Protein AF-A0A9E3YE04-F1 (afdb_monomer_lite)

Sequence (148 aa):
FSVALPDLFGEAGREPSGGYIAGSVIKGCVSKEFVAFATQKTSPVVRWVRQLAVEAHRRCGGTGVGVVGMCFTGGFALAVAVEPIVDVAVLSQPSLPLPLGAKRRADLGLNTADRQAVAARADAGQLCAIGLRFTQDPMVRPERFEAL

Structure (mmCIF, N/CA/C/O backbone):
data_AF-A0A9E3YE04-F1
#
_entry.id   AF-A0A9E3YE04-F1
#
loop_
_atom_site.group_PDB
_atom_site.id
_atom_site.type_symbol
_atom_site.label_atom_id
_atom_site.label_alt_id
_atom_site.label_comp_id
_atom_site.label_asym_id
_atom_site.label_entity_id
_atom_site.label_seq_id
_atom_site.pdbx_PDB_ins_code
_atom_site.Cartn_x
_atom_site.Cartn_y
_atom_site.Cartn_z
_atom_site.occupancy
_atom_site.B_iso_or_equiv
_atom_site.auth_seq_id
_atom_site.auth_comp_id
_atom_site.auth_asym_id
_atom_site.auth_atom_id
_atom_site.pdbx_PDB_model_num
ATOM 1 N N . PHE A 1 1 ? -5.179 -17.445 12.555 1.00 82.81 1 PHE A N 1
ATOM 2 C CA . PHE A 1 1 ? -5.224 -16.227 11.722 1.00 82.81 1 PHE A CA 1
ATOM 3 C C . PHE A 1 1 ? -5.614 -16.633 10.305 1.00 82.81 1 PHE A C 1
ATOM 5 O O . PHE A 1 1 ? -5.335 -17.769 9.936 1.00 82.81 1 PHE A O 1
ATOM 12 N N . SER A 1 2 ? -6.272 -15.753 9.549 1.00 92.44 2 SER A N 1
ATOM 13 C CA . SER A 1 2 ? -6.736 -16.018 8.177 1.00 92.44 2 SER A CA 1
ATOM 14 C C . SER A 1 2 ? -6.079 -15.038 7.212 1.00 92.44 2 SER A C 1
ATOM 16 O O . SER A 1 2 ? -5.848 -13.888 7.579 1.00 92.44 2 SER A O 1
ATOM 18 N N . VAL A 1 3 ? -5.786 -15.483 5.991 1.00 94.38 3 VAL A N 1
ATOM 19 C CA . VAL A 1 3 ? -5.169 -14.648 4.954 1.00 94.38 3 VAL A CA 1
ATOM 20 C C . VAL A 1 3 ? -6.051 -14.673 3.716 1.00 94.38 3 VAL A C 1
ATOM 22 O O . VAL A 1 3 ? -6.397 -15.742 3.219 1.00 94.38 3 VAL A O 1
ATOM 25 N N . ALA A 1 4 ? -6.402 -13.490 3.222 1.00 94.00 4 ALA A N 1
ATOM 26 C CA . ALA A 1 4 ? -7.016 -13.312 1.918 1.00 94.00 4 ALA A CA 1
ATOM 27 C C . ALA A 1 4 ? -5.975 -12.709 0.972 1.00 94.00 4 ALA A C 1
ATOM 29 O O . ALA A 1 4 ? -5.360 -11.694 1.296 1.00 94.00 4 ALA A O 1
ATOM 30 N N . LEU A 1 5 ? -5.783 -13.333 -0.189 1.00 92.50 5 LEU A N 1
ATOM 31 C CA . LEU A 1 5 ? -4.868 -12.858 -1.222 1.00 92.50 5 LEU A CA 1
ATOM 32 C C . LEU A 1 5 ? -5.676 -12.589 -2.498 1.00 92.50 5 LEU A C 1
ATOM 34 O O . LEU A 1 5 ? -6.219 -13.538 -3.063 1.00 92.50 5 LEU A O 1
ATOM 38 N N . PRO A 1 6 ? -5.805 -11.328 -2.945 1.00 89.94 6 PRO A N 1
ATOM 39 C CA . PRO A 1 6 ? -6.453 -11.045 -4.216 1.00 89.94 6 PRO A CA 1
ATOM 40 C C . PRO A 1 6 ? -5.572 -11.529 -5.373 1.00 89.94 6 PRO A C 1
ATOM 42 O O . PRO A 1 6 ? -4.379 -11.223 -5.417 1.00 89.94 6 PRO A O 1
ATOM 45 N N . ASP A 1 7 ? -6.167 -12.236 -6.331 1.00 87.81 7 ASP A N 1
ATOM 46 C CA . ASP A 1 7 ? -5.507 -12.546 -7.599 1.00 87.81 7 ASP A CA 1
ATOM 47 C C . ASP A 1 7 ? -5.562 -11.309 -8.509 1.00 87.81 7 ASP A C 1
ATOM 49 O O . ASP A 1 7 ? -6.595 -10.981 -9.094 1.00 87.81 7 ASP A O 1
ATOM 53 N N . LEU A 1 8 ? -4.463 -10.550 -8.529 1.00 83.38 8 LEU A N 1
ATOM 54 C CA . LEU A 1 8 ? -4.342 -9.293 -9.276 1.00 83.38 8 LEU A CA 1
ATOM 55 C C . LEU A 1 8 ? -3.480 -9.424 -10.536 1.00 83.38 8 LEU A C 1
ATOM 57 O O . LEU A 1 8 ? -3.525 -8.543 -11.397 1.00 83.38 8 LEU A O 1
ATOM 61 N N . PHE A 1 9 ? -2.664 -10.477 -10.634 1.00 82.19 9 PHE A N 1
ATOM 62 C CA . PHE A 1 9 ? -1.648 -10.612 -11.674 1.00 82.19 9 PHE A CA 1
ATOM 63 C C . PHE A 1 9 ? -1.581 -12.036 -12.199 1.00 82.19 9 PHE A C 1
ATOM 65 O O . PHE A 1 9 ? -1.334 -12.976 -11.452 1.00 82.19 9 PHE A O 1
ATOM 72 N N . GLY A 1 10 ? -1.639 -12.156 -13.523 1.00 83.31 10 GLY A N 1
ATOM 73 C CA . GLY A 1 10 ? -1.463 -13.441 -14.180 1.00 83.31 10 GLY A CA 1
ATOM 74 C C . GLY A 1 10 ? -2.628 -14.389 -13.903 1.00 83.31 10 GLY A C 1
ATOM 75 O O . GLY A 1 10 ? -3.785 -13.990 -13.961 1.00 83.31 10 GLY A O 1
ATOM 76 N N . GLU A 1 11 ? -2.285 -15.650 -13.700 1.00 84.38 11 GLU A N 1
ATOM 77 C CA . GLU A 1 11 ? -3.165 -16.799 -13.546 1.00 84.38 11 GLU A CA 1
ATOM 78 C C . GLU A 1 11 ? -2.622 -17.655 -12.399 1.00 84.38 11 GLU A C 1
ATOM 80 O O . GLU A 1 11 ? -1.455 -18.078 -12.427 1.00 84.38 11 GLU A O 1
ATOM 85 N N . ALA A 1 12 ? -3.454 -17.877 -11.380 1.00 83.94 12 ALA A N 1
ATOM 86 C CA . ALA A 1 12 ? -3.095 -18.657 -10.206 1.00 83.94 12 ALA A CA 1
ATOM 87 C C . ALA A 1 12 ? -2.663 -20.090 -10.569 1.00 83.94 12 ALA A C 1
ATOM 89 O O . ALA A 1 12 ? -3.312 -20.783 -11.347 1.00 83.94 12 ALA A O 1
ATOM 90 N N . GLY A 1 13 ? -1.559 -20.548 -9.971 1.00 85.44 13 GLY A N 1
ATOM 91 C CA . GLY A 1 13 ? -1.030 -21.905 -10.158 1.00 85.44 13 GLY A CA 1
ATOM 92 C C . GLY A 1 13 ? -0.155 -22.104 -11.400 1.00 85.44 13 GLY A C 1
ATOM 93 O O . GLY A 1 13 ? 0.456 -23.160 -11.539 1.00 85.44 13 GLY A O 1
ATOM 94 N N . ARG A 1 14 ? -0.032 -21.103 -12.281 1.00 86.62 14 ARG A N 1
ATOM 95 C CA . ARG A 1 14 ? 0.864 -21.176 -13.441 1.00 86.62 14 ARG A CA 1
ATOM 96 C C . ARG A 1 14 ? 2.330 -21.031 -13.029 1.00 86.62 14 ARG A C 1
ATOM 98 O O . ARG A 1 14 ? 2.688 -20.089 -12.323 1.00 86.62 14 ARG A O 1
ATOM 105 N N . GLU A 1 15 ? 3.186 -21.921 -13.529 1.00 87.62 15 GLU A N 1
ATOM 106 C CA . GLU A 1 15 ? 4.621 -21.873 -13.239 1.00 87.62 15 GLU A CA 1
ATOM 107 C C . GLU A 1 15 ? 5.275 -20.562 -13.720 1.00 87.62 15 GLU A C 1
ATOM 109 O O . GLU A 1 15 ? 4.996 -20.081 -14.830 1.00 87.62 15 GLU A O 1
ATOM 114 N N . PRO A 1 16 ? 6.165 -19.969 -12.904 1.00 85.00 16 PRO A N 1
ATOM 115 C CA . PRO A 1 16 ? 6.847 -18.740 -13.262 1.00 85.00 16 PRO A CA 1
ATOM 116 C C . PRO A 1 16 ? 7.867 -18.979 -14.382 1.00 85.00 16 PRO A C 1
ATOM 118 O O . PRO A 1 16 ? 8.731 -19.846 -14.294 1.00 85.00 16 PRO A O 1
ATOM 121 N N . SER A 1 17 ? 7.829 -18.135 -15.412 1.00 89.25 17 SER A N 1
ATOM 122 C CA . SER A 1 17 ? 8.899 -18.018 -16.407 1.00 89.25 17 SER A CA 1
ATOM 123 C C . SER A 1 17 ? 9.253 -16.550 -16.618 1.00 89.25 17 SER A C 1
ATOM 125 O O . SER A 1 17 ? 8.405 -15.674 -16.435 1.00 89.25 17 SER A O 1
ATOM 127 N N . GLY A 1 18 ? 10.495 -16.255 -17.014 1.00 85.19 18 GLY A N 1
ATOM 128 C CA . GLY A 1 18 ? 10.955 -14.870 -17.183 1.00 85.19 18 GLY A CA 1
ATOM 129 C C . GLY A 1 18 ? 10.056 -14.052 -18.120 1.00 85.19 18 GLY A C 1
ATOM 130 O O . GLY A 1 18 ? 9.657 -12.939 -17.781 1.00 85.19 18 GLY A O 1
ATOM 131 N N . GLY A 1 19 ? 9.650 -14.638 -19.253 1.00 83.38 19 GLY A N 1
ATOM 132 C CA . GLY A 1 19 ? 8.729 -13.996 -20.197 1.00 83.38 19 GLY A CA 1
ATOM 133 C C . GLY A 1 19 ? 7.318 -13.794 -19.634 1.00 83.38 19 GLY A C 1
ATOM 134 O O . GLY A 1 19 ? 6.693 -12.764 -19.883 1.00 83.38 19 GLY A O 1
ATOM 135 N N . TYR A 1 20 ? 6.822 -14.736 -18.829 1.00 84.25 20 TYR A N 1
ATOM 136 C CA . TYR A 1 20 ? 5.500 -14.641 -18.210 1.00 84.25 20 TYR A CA 1
ATOM 137 C C . TYR A 1 20 ? 5.446 -13.596 -17.086 1.00 84.25 20 TYR A C 1
ATOM 139 O O . TYR A 1 20 ? 4.505 -12.798 -17.024 1.00 84.25 20 TYR A O 1
ATOM 147 N N . ILE A 1 21 ? 6.482 -13.545 -16.245 1.00 82.00 21 ILE A N 1
ATOM 148 C CA . ILE A 1 21 ? 6.635 -12.516 -15.210 1.00 82.00 21 ILE A CA 1
ATOM 149 C C . ILE A 1 21 ? 6.718 -11.139 -15.870 1.00 82.00 21 ILE A C 1
ATOM 151 O O . ILE A 1 21 ? 5.946 -10.247 -15.519 1.00 82.00 21 ILE A O 1
ATOM 155 N N . ALA A 1 22 ? 7.591 -10.976 -16.871 1.00 77.06 22 ALA A N 1
ATOM 156 C CA . ALA A 1 22 ? 7.734 -9.715 -17.595 1.00 77.06 22 ALA A CA 1
ATOM 157 C C . ALA A 1 22 ? 6.408 -9.278 -18.238 1.00 77.06 22 ALA A C 1
ATOM 159 O O . ALA A 1 22 ? 6.003 -8.126 -18.091 1.00 77.06 22 ALA A O 1
ATOM 160 N N . GLY A 1 23 ? 5.684 -10.202 -18.877 1.00 78.81 23 GLY A N 1
ATOM 161 C CA . GLY A 1 23 ? 4.366 -9.929 -19.449 1.00 78.81 23 GLY A CA 1
ATOM 162 C C . GLY A 1 23 ? 3.336 -9.477 -18.408 1.00 78.81 23 GLY A C 1
ATOM 163 O O . GLY A 1 23 ? 2.575 -8.544 -18.665 1.00 78.81 23 GLY A O 1
ATOM 164 N N . SER A 1 24 ? 3.332 -10.086 -17.221 1.00 80.12 24 SER A N 1
ATOM 165 C CA . SER A 1 24 ? 2.422 -9.726 -16.124 1.00 80.12 24 SER A CA 1
ATOM 166 C C . SER A 1 24 ? 2.739 -8.344 -15.547 1.00 80.12 24 SER A C 1
ATOM 168 O O . SER A 1 24 ? 1.831 -7.538 -15.342 1.00 80.12 24 SER A O 1
ATOM 170 N N . VAL A 1 25 ? 4.025 -8.025 -15.376 1.00 75.69 25 VAL A N 1
ATOM 171 C CA . VAL A 1 25 ? 4.482 -6.700 -14.928 1.00 75.69 25 VAL A CA 1
ATOM 172 C C . VAL A 1 25 ? 4.142 -5.623 -15.959 1.00 75.69 25 VAL A C 1
ATOM 174 O O . VAL A 1 25 ? 3.579 -4.594 -15.596 1.00 75.69 25 VAL A O 1
ATOM 177 N N . ILE A 1 26 ? 4.415 -5.858 -17.249 1.00 74.44 26 ILE A N 1
ATOM 178 C CA . ILE A 1 26 ? 4.087 -4.910 -18.327 1.00 74.44 26 ILE A CA 1
ATOM 179 C C . ILE A 1 26 ? 2.581 -4.640 -18.363 1.00 74.44 26 ILE A C 1
ATOM 181 O O . ILE A 1 26 ? 2.167 -3.480 -18.417 1.00 74.44 26 ILE A O 1
ATOM 185 N N . LYS A 1 27 ? 1.752 -5.689 -18.280 1.00 72.88 27 LYS A N 1
ATOM 186 C CA . LYS A 1 27 ? 0.293 -5.536 -18.194 1.00 72.88 27 LYS A CA 1
ATOM 187 C C . LYS A 1 27 ? -0.114 -4.695 -16.986 1.00 72.88 27 LYS A C 1
ATOM 189 O O . LYS A 1 27 ? -0.939 -3.799 -17.144 1.00 72.88 27 LYS A O 1
ATOM 194 N N . GLY A 1 28 ? 0.489 -4.926 -15.819 1.00 70.50 28 GLY A N 1
ATOM 195 C CA . GLY A 1 28 ? 0.287 -4.091 -14.633 1.00 70.50 28 GLY A CA 1
ATOM 196 C C . GLY A 1 28 ? 0.622 -2.619 -14.894 1.00 70.50 28 GLY A C 1
ATOM 197 O O . GLY A 1 28 ? -0.199 -1.745 -14.629 1.00 70.50 28 GLY A O 1
ATOM 198 N N . CYS A 1 29 ? 1.783 -2.336 -15.489 1.00 65.06 29 CYS A N 1
ATOM 199 C CA . CYS A 1 29 ? 2.254 -0.975 -15.763 1.00 65.06 29 CYS A CA 1
ATOM 200 C C . CYS A 1 29 ? 1.380 -0.192 -16.757 1.00 65.06 29 CYS A C 1
ATOM 202 O O . CYS A 1 29 ? 1.219 1.019 -16.603 1.00 65.06 29 CYS A O 1
ATOM 204 N N . VAL A 1 30 ? 0.839 -0.853 -17.785 1.00 68.75 30 VAL A N 1
ATOM 205 C CA . VAL A 1 30 ? 0.034 -0.199 -18.838 1.00 68.75 30 VAL A CA 1
ATOM 206 C C . VAL A 1 30 ? -1.461 -0.188 -18.495 1.00 68.75 30 VAL A C 1
ATOM 208 O O . VAL A 1 30 ? -2.229 0.607 -19.042 1.00 68.75 30 VAL A O 1
ATOM 211 N N . SER A 1 31 ? -1.899 -1.043 -17.572 1.00 72.38 31 SER A N 1
ATOM 212 C CA . SER A 1 31 ? -3.303 -1.135 -17.194 1.00 72.38 31 SER A CA 1
ATOM 213 C C . SER A 1 31 ? -3.793 0.122 -16.469 1.00 72.38 31 SER A C 1
ATOM 215 O O . SER A 1 31 ? -3.184 0.630 -15.523 1.00 72.38 31 SER A O 1
ATOM 217 N N . LYS A 1 32 ? -4.977 0.588 -16.885 1.00 69.44 32 LYS A N 1
ATOM 218 C CA . LYS A 1 32 ? -5.697 1.700 -16.245 1.00 69.44 32 LYS A CA 1
ATOM 219 C C . LYS A 1 32 ? -6.094 1.394 -14.795 1.00 69.44 32 LYS A C 1
ATOM 221 O O . LYS A 1 32 ? -6.364 2.330 -14.048 1.00 69.44 32 LYS A O 1
ATOM 226 N N . GLU A 1 33 ? -6.092 0.121 -14.400 1.00 69.88 33 GLU A N 1
ATOM 227 C CA . GLU A 1 33 ? -6.458 -0.335 -13.054 1.00 69.88 33 GLU A CA 1
ATOM 228 C C . GLU A 1 33 ? -5.404 -0.018 -11.993 1.00 69.88 33 GLU A C 1
ATOM 230 O O . GLU A 1 33 ? -5.747 0.158 -10.826 1.00 69.88 33 GLU A O 1
ATOM 235 N N . PHE A 1 34 ? -4.135 0.085 -12.391 1.00 72.31 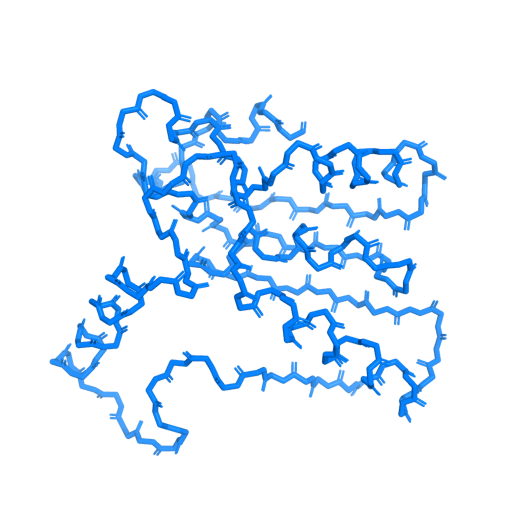34 PHE A N 1
ATOM 236 C CA . PHE A 1 34 ? -3.010 0.232 -11.464 1.00 72.31 34 PHE A CA 1
ATOM 237 C C . PHE A 1 34 ? -2.291 1.575 -11.569 1.00 72.31 34 PHE A C 1
ATOM 239 O O . PHE A 1 34 ? -1.437 1.886 -10.746 1.00 72.31 34 PHE A O 1
ATOM 246 N N . VAL A 1 35 ? -2.623 2.365 -12.596 1.00 76.31 35 VAL A N 1
ATOM 247 C CA . VAL A 1 35 ? -2.231 3.773 -12.728 1.00 76.31 35 VAL A CA 1
ATOM 248 C C . VAL A 1 35 ? -0.741 4.018 -12.422 1.00 76.31 35 VAL A C 1
ATOM 250 O O . VAL A 1 35 ? -0.374 4.997 -11.775 1.00 76.31 35 VAL A O 1
ATOM 253 N N . ALA A 1 36 ? 0.135 3.137 -12.916 1.00 68.06 36 ALA A N 1
ATOM 254 C CA . ALA A 1 36 ? 1.528 3.029 -12.470 1.00 68.06 36 ALA A CA 1
ATOM 255 C C . ALA A 1 36 ? 2.370 4.313 -12.621 1.00 68.06 36 ALA A C 1
ATOM 257 O O . ALA A 1 36 ? 3.431 4.444 -12.012 1.00 68.06 36 ALA A O 1
ATOM 258 N N . PHE A 1 37 ? 1.903 5.270 -13.426 1.00 72.94 37 PHE A N 1
ATOM 259 C CA . PHE A 1 37 ? 2.592 6.526 -13.712 1.00 72.94 37 PHE A CA 1
ATOM 260 C C . PHE A 1 37 ? 1.857 7.786 -13.237 1.00 72.94 37 PHE A C 1
ATOM 262 O O . PHE A 1 37 ? 2.429 8.874 -13.376 1.00 72.94 37 PHE A O 1
ATOM 269 N N . ALA A 1 38 ? 0.620 7.703 -12.734 1.00 74.44 38 ALA A N 1
ATOM 270 C CA . ALA A 1 38 ? -0.069 8.913 -12.281 1.00 74.44 38 ALA A CA 1
ATOM 271 C C . ALA A 1 38 ? 0.307 9.258 -10.844 1.00 74.44 38 ALA A C 1
ATOM 273 O O . ALA A 1 38 ? 0.471 8.394 -9.992 1.00 74.44 38 ALA A O 1
ATOM 274 N N . THR A 1 39 ? 0.417 10.553 -10.597 1.00 71.12 39 THR A N 1
ATOM 275 C CA . THR A 1 39 ? 0.606 11.141 -9.272 1.00 71.12 39 THR A CA 1
ATOM 276 C C . THR A 1 39 ? -0.741 11.531 -8.679 1.00 71.12 39 THR A C 1
ATOM 278 O O . THR A 1 39 ? -1.670 11.830 -9.434 1.00 71.12 39 THR A O 1
ATOM 281 N N . GLN A 1 40 ? -0.824 11.601 -7.352 1.00 81.88 40 GLN A N 1
ATOM 282 C CA . GLN A 1 40 ? -2.001 12.062 -6.609 1.00 81.88 40 GLN A CA 1
ATOM 283 C C . GLN A 1 40 ? -3.278 11.296 -6.981 1.00 81.88 40 GLN A C 1
ATOM 285 O O . GLN A 1 40 ? -4.367 11.866 -7.081 1.00 81.88 40 GLN A O 1
ATOM 290 N N . LYS A 1 41 ? -3.145 9.995 -7.258 1.00 85.19 41 LYS A N 1
ATOM 291 C CA . LYS A 1 41 ? -4.256 9.162 -7.707 1.00 85.19 41 LYS A CA 1
ATOM 292 C C . LYS A 1 41 ? -4.185 7.776 -7.094 1.00 85.19 41 LYS A C 1
ATOM 294 O O . LYS A 1 41 ? -3.227 7.044 -7.306 1.00 85.19 41 LYS A O 1
ATOM 299 N N . THR A 1 42 ? -5.267 7.408 -6.425 1.00 85.56 42 THR A N 1
ATOM 300 C CA . THR A 1 42 ? -5.497 6.047 -5.952 1.00 85.56 42 THR A CA 1
ATOM 301 C C . THR A 1 42 ? -5.879 5.143 -7.122 1.00 85.56 42 THR A C 1
ATOM 303 O O . THR A 1 42 ? -6.707 5.508 -7.963 1.00 85.56 42 THR A O 1
ATOM 306 N N . SER A 1 43 ? -5.269 3.961 -7.187 1.00 85.81 43 SER A N 1
ATOM 307 C CA . SER A 1 43 ? -5.524 2.987 -8.253 1.00 85.81 43 SER A CA 1
ATOM 308 C C . SER A 1 43 ? -6.949 2.419 -8.178 1.00 85.81 43 SER A C 1
ATOM 310 O O . SER A 1 43 ? -7.346 1.987 -7.096 1.00 85.81 43 SER A O 1
ATOM 312 N N . PRO A 1 44 ? -7.724 2.363 -9.283 1.00 86.75 44 PRO A N 1
ATOM 313 C CA . PRO A 1 44 ? -9.089 1.823 -9.282 1.00 86.75 44 PRO A CA 1
ATOM 314 C C . PRO A 1 44 ? -9.216 0.413 -8.695 1.00 86.75 44 PRO A C 1
ATOM 316 O O . PRO A 1 44 ? -10.195 0.130 -8.000 1.00 86.75 44 PRO A O 1
ATOM 319 N N . VAL A 1 45 ? -8.196 -0.434 -8.882 1.00 87.81 45 VAL A N 1
ATOM 320 C CA . VAL A 1 45 ? -8.152 -1.792 -8.319 1.00 87.81 45 VAL A CA 1
ATOM 321 C C . VAL A 1 45 ? -8.290 -1.814 -6.793 1.00 87.81 45 VAL A C 1
ATOM 323 O O . VAL A 1 45 ? -8.857 -2.754 -6.237 1.00 87.81 45 VAL A O 1
ATOM 326 N N . VAL A 1 46 ? -7.851 -0.753 -6.103 1.00 90.62 46 VAL A N 1
ATOM 327 C CA . VAL A 1 46 ? -7.936 -0.635 -4.640 1.00 90.62 46 VAL A CA 1
ATOM 328 C C . VAL A 1 46 ? -9.382 -0.729 -4.164 1.00 90.62 46 VAL A C 1
ATOM 330 O O . VAL A 1 46 ? -9.613 -1.267 -3.087 1.00 90.62 46 VAL A O 1
ATOM 333 N N . ARG A 1 47 ? -10.372 -0.296 -4.958 1.00 91.94 47 ARG A N 1
ATOM 334 C CA . ARG A 1 47 ? -11.789 -0.446 -4.592 1.00 91.94 47 ARG A CA 1
ATOM 335 C C . ARG A 1 47 ? -12.149 -1.907 -4.321 1.00 91.94 47 ARG A C 1
ATOM 337 O O . ARG A 1 47 ? -12.865 -2.192 -3.367 1.00 91.94 47 ARG A O 1
ATOM 344 N N . TRP A 1 48 ? -11.648 -2.827 -5.141 1.00 92.44 48 TRP A N 1
ATOM 345 C CA . TRP A 1 48 ? -11.889 -4.257 -4.961 1.00 92.44 48 TRP A CA 1
ATOM 346 C C . TRP A 1 48 ? -11.133 -4.809 -3.755 1.00 92.44 48 TRP A C 1
ATOM 348 O O . TRP A 1 48 ? -11.692 -5.591 -2.992 1.00 92.44 48 TRP A O 1
ATOM 358 N N . VAL A 1 49 ? -9.898 -4.355 -3.533 1.00 94.19 49 VAL A N 1
ATOM 359 C CA . VAL A 1 49 ? -9.090 -4.784 -2.380 1.00 94.19 49 VAL A CA 1
ATOM 360 C C . VAL A 1 49 ? -9.680 -4.275 -1.055 1.00 94.19 49 VAL A C 1
ATOM 362 O O . VAL A 1 49 ? -9.700 -5.015 -0.076 1.00 94.19 49 VAL A O 1
ATOM 365 N N . ARG A 1 50 ? -10.243 -3.060 -1.024 1.00 95.38 50 ARG A N 1
ATOM 366 C CA . ARG A 1 50 ? -11.008 -2.534 0.122 1.00 95.38 50 ARG A CA 1
ATOM 367 C C . ARG A 1 50 ? -12.199 -3.425 0.454 1.00 95.38 50 ARG A C 1
ATOM 369 O O . ARG A 1 50 ? -12.351 -3.854 1.592 1.00 95.38 50 ARG A O 1
ATOM 376 N N . GLN A 1 51 ? -12.999 -3.775 -0.553 1.00 95.81 51 GLN A N 1
ATOM 377 C CA . GLN A 1 51 ? -14.135 -4.682 -0.372 1.00 95.81 51 GLN A CA 1
ATOM 378 C C . GLN A 1 51 ? -13.698 -6.079 0.087 1.00 95.81 51 GLN A C 1
ATOM 380 O O . GLN A 1 51 ? -14.367 -6.681 0.923 1.00 95.81 51 GLN A O 1
ATOM 385 N N . LEU A 1 52 ? -12.552 -6.576 -0.392 1.00 95.69 52 LEU A N 1
ATOM 386 C CA . LEU A 1 52 ? -11.976 -7.828 0.097 1.00 95.69 52 LEU A CA 1
ATOM 387 C C . LEU A 1 52 ? -11.633 -7.751 1.590 1.00 95.69 52 LEU A C 1
ATOM 389 O O . LEU A 1 52 ? -11.923 -8.700 2.312 1.00 95.69 52 LEU A O 1
ATOM 393 N N . ALA A 1 53 ? -11.054 -6.643 2.063 1.00 96.38 53 ALA A N 1
ATOM 394 C CA . ALA A 1 53 ? -10.763 -6.457 3.485 1.00 96.38 53 ALA A CA 1
ATOM 395 C C . ALA A 1 53 ? -12.050 -6.448 4.328 1.00 96.38 53 ALA A C 1
ATOM 397 O O . ALA A 1 53 ? -12.114 -7.132 5.350 1.00 96.38 53 ALA A O 1
ATOM 398 N N . VAL A 1 54 ? -13.092 -5.746 3.865 1.00 96.50 54 VAL A N 1
ATOM 399 C CA . VAL A 1 54 ? -14.414 -5.713 4.519 1.00 96.50 54 VAL A CA 1
ATOM 400 C C . VAL A 1 54 ? -15.025 -7.107 4.605 1.00 96.50 54 VAL A C 1
ATOM 402 O O . VAL A 1 54 ? -15.456 -7.536 5.675 1.00 96.50 54 VAL A O 1
ATOM 405 N N . GLU A 1 55 ? -15.015 -7.851 3.503 1.00 96.25 55 GLU A N 1
ATOM 406 C CA . GLU A 1 55 ? -15.563 -9.204 3.465 1.00 96.25 55 GLU A CA 1
ATOM 407 C C . GLU A 1 55 ? -14.741 -10.186 4.312 1.00 96.25 55 GLU A C 1
ATOM 409 O O . GLU A 1 55 ? -15.310 -11.032 5.005 1.00 96.25 55 GLU A O 1
ATOM 414 N N . ALA A 1 56 ? -13.410 -10.069 4.305 1.00 95.44 56 ALA A N 1
ATOM 415 C CA . ALA A 1 56 ? -12.534 -10.879 5.144 1.00 95.44 56 ALA A CA 1
ATOM 416 C C . ALA A 1 56 ? -12.811 -10.631 6.634 1.00 95.44 56 ALA A C 1
ATOM 418 O O . ALA A 1 56 ? -12.984 -11.590 7.387 1.00 95.44 56 ALA A O 1
ATOM 419 N N . HIS A 1 57 ? -12.940 -9.366 7.046 1.00 96.50 57 HIS A N 1
ATOM 420 C CA . HIS A 1 57 ? -13.310 -9.010 8.414 1.00 96.50 57 HIS A CA 1
ATOM 421 C C . HIS A 1 57 ? -14.692 -9.552 8.788 1.00 96.50 57 HIS A C 1
ATOM 423 O O . HIS A 1 57 ? -14.846 -10.182 9.829 1.00 96.50 57 HIS A O 1
ATOM 429 N N . ARG A 1 58 ? -15.692 -9.402 7.909 1.00 96.38 58 ARG A N 1
ATOM 430 C CA . ARG A 1 58 ? -17.048 -9.926 8.137 1.00 96.38 58 ARG A CA 1
ATOM 431 C C . ARG A 1 58 ? -17.060 -11.442 8.354 1.00 96.38 58 ARG A C 1
ATOM 433 O O . ARG A 1 58 ? -17.832 -11.935 9.171 1.00 96.38 58 ARG A O 1
ATOM 440 N N . ARG A 1 59 ? -16.234 -12.190 7.614 1.00 95.88 59 ARG A N 1
ATOM 441 C CA . ARG A 1 59 ? -16.144 -13.658 7.720 1.00 95.88 59 ARG A CA 1
ATOM 442 C C . ARG A 1 59 ? -15.351 -14.127 8.932 1.00 95.88 59 ARG A C 1
ATOM 444 O O . ARG A 1 59 ? -15.700 -15.146 9.516 1.00 95.88 59 ARG A O 1
ATOM 451 N N . CYS A 1 60 ? -14.255 -13.447 9.252 1.00 95.00 60 CYS A N 1
ATOM 452 C CA . CYS A 1 60 ? -13.314 -13.896 10.276 1.00 95.00 60 CYS A CA 1
ATOM 453 C C . CYS A 1 60 ? -13.552 -13.257 11.652 1.00 95.00 60 CYS A C 1
ATOM 455 O O . CYS A 1 60 ? -13.081 -13.804 12.647 1.00 95.00 60 CYS A O 1
ATOM 457 N N . GLY A 1 61 ? -14.275 -12.137 11.721 1.00 91.25 61 GLY A N 1
ATOM 458 C CA . GLY A 1 61 ? -14.420 -11.328 12.928 1.00 91.25 61 GLY A CA 1
ATOM 459 C C . GLY A 1 61 ? -13.089 -10.718 13.387 1.00 91.25 61 GLY A C 1
ATOM 460 O O . GLY A 1 61 ? -12.158 -10.546 12.598 1.00 91.25 61 GLY A O 1
ATOM 461 N N . GLY A 1 62 ? -12.991 -10.417 14.683 1.00 90.31 62 GLY A N 1
ATOM 462 C CA . GLY A 1 62 ? -11.800 -9.833 15.309 1.00 90.31 62 GLY A CA 1
ATOM 463 C C . GLY A 1 62 ? -11.892 -8.318 15.488 1.00 90.31 62 GLY A C 1
ATOM 464 O O . GLY A 1 62 ? -12.940 -7.724 15.255 1.00 90.31 62 GLY A O 1
ATOM 465 N N . THR A 1 63 ? -10.802 -7.699 15.941 1.00 91.44 63 THR A N 1
ATOM 466 C CA . THR A 1 63 ? -10.738 -6.246 16.186 1.00 91.44 63 THR A CA 1
ATOM 467 C C . THR A 1 63 ? -10.560 -5.438 14.903 1.00 91.44 63 THR A C 1
ATOM 469 O O . THR A 1 63 ? -11.020 -4.306 14.843 1.00 91.44 63 THR A O 1
ATOM 472 N N . GLY A 1 64 ? -9.969 -6.050 13.873 1.00 94.69 64 GLY A N 1
ATOM 473 C CA . GLY A 1 64 ? -9.717 -5.428 12.580 1.00 94.69 64 GLY A CA 1
ATOM 474 C C . GLY A 1 64 ? -8.854 -6.308 11.675 1.00 94.69 64 GLY A C 1
ATOM 475 O O . GLY A 1 64 ? -8.766 -7.527 11.854 1.00 94.69 64 GLY A O 1
ATOM 476 N N . VAL A 1 65 ? -8.256 -5.692 10.658 1.00 97.06 65 VAL A N 1
ATOM 477 C CA . VAL A 1 65 ? -7.504 -6.330 9.573 1.00 97.06 65 VAL A CA 1
ATOM 478 C C . VAL A 1 65 ? -6.124 -5.693 9.449 1.00 97.06 65 VAL A C 1
ATOM 480 O O . VAL A 1 65 ? -5.977 -4.473 9.465 1.00 97.06 65 VAL A O 1
ATOM 483 N N . GLY A 1 66 ? -5.105 -6.531 9.267 1.00 97.12 66 GLY A N 1
ATOM 484 C CA . GLY A 1 66 ? -3.785 -6.098 8.818 1.00 97.12 66 GLY A CA 1
ATOM 485 C C . GLY A 1 66 ? -3.669 -6.210 7.300 1.00 97.12 66 GLY A C 1
ATOM 486 O O . GLY A 1 66 ? -4.066 -7.222 6.722 1.00 97.12 66 GLY A O 1
ATOM 487 N N . VAL A 1 67 ? -3.104 -5.193 6.652 1.00 97.56 67 VAL A N 1
ATOM 488 C CA . VAL A 1 67 ? -2.865 -5.187 5.204 1.00 97.56 67 VAL A CA 1
ATOM 489 C C . VAL A 1 67 ? -1.373 -5.079 4.933 1.00 97.56 67 VAL A C 1
ATOM 491 O O . VAL A 1 67 ? -0.707 -4.177 5.433 1.00 97.56 67 VAL A O 1
ATOM 494 N N . VAL A 1 68 ? -0.852 -5.980 4.100 1.00 97.25 68 VAL A N 1
ATOM 495 C CA . VAL A 1 68 ? 0.540 -5.954 3.637 1.00 97.25 68 VAL A CA 1
ATOM 496 C C . VAL A 1 68 ? 0.546 -5.795 2.123 1.00 97.25 68 VAL A C 1
ATOM 498 O O . VAL A 1 68 ? -0.020 -6.615 1.405 1.00 97.25 68 VAL A O 1
ATOM 501 N N . GLY A 1 69 ? 1.191 -4.737 1.641 1.00 95.38 69 GLY A N 1
ATOM 502 C CA . GLY A 1 69 ? 1.452 -4.512 0.224 1.00 95.38 69 GLY A CA 1
ATOM 503 C C . GLY A 1 69 ? 2.942 -4.630 -0.069 1.00 95.38 69 GLY A C 1
ATOM 504 O O . GLY A 1 69 ? 3.768 -4.233 0.754 1.00 95.38 69 GLY A O 1
ATOM 505 N N . MET A 1 70 ? 3.299 -5.123 -1.258 1.00 94.00 70 MET A N 1
ATOM 506 C CA . MET A 1 70 ? 4.697 -5.244 -1.681 1.00 94.00 70 MET A CA 1
ATOM 507 C C . MET A 1 70 ? 4.940 -4.692 -3.084 1.00 94.00 70 MET A C 1
ATOM 509 O O . MET A 1 70 ? 4.151 -4.942 -4.002 1.00 94.00 70 MET A O 1
ATOM 513 N N . CYS A 1 71 ? 6.065 -3.992 -3.262 1.00 91.19 71 CYS A N 1
ATOM 514 C CA . CYS A 1 71 ? 6.517 -3.471 -4.547 1.00 91.19 71 CYS A CA 1
ATOM 515 C C . CYS A 1 71 ? 5.403 -2.645 -5.207 1.00 91.19 71 CYS A C 1
ATOM 517 O O . CYS A 1 71 ? 4.985 -1.607 -4.688 1.00 91.19 71 CYS A O 1
ATOM 519 N N . PHE A 1 72 ? 4.867 -3.159 -6.309 1.00 85.44 72 PHE A N 1
ATOM 520 C CA . PHE A 1 72 ? 3.809 -2.548 -7.096 1.00 85.44 72 PHE A CA 1
ATOM 521 C C . PHE A 1 72 ? 2.526 -2.305 -6.284 1.00 85.44 72 PHE A C 1
ATOM 523 O O . PHE A 1 72 ? 1.840 -1.307 -6.470 1.00 85.44 72 PHE A O 1
ATOM 530 N N . THR A 1 73 ? 2.237 -3.186 -5.327 1.00 89.38 73 THR A N 1
ATOM 531 C CA . THR A 1 73 ? 1.081 -3.078 -4.425 1.00 89.38 73 THR A CA 1
ATOM 532 C C . THR A 1 73 ? 1.429 -2.435 -3.084 1.00 89.38 73 THR A C 1
ATOM 534 O O . THR A 1 73 ? 0.550 -2.281 -2.244 1.00 89.38 73 THR A O 1
ATOM 537 N N . GLY A 1 74 ? 2.684 -2.029 -2.853 1.00 92.00 74 GLY A N 1
ATOM 538 C CA . GLY A 1 74 ? 3.112 -1.492 -1.557 1.00 92.00 74 GLY A CA 1
ATOM 539 C C . GLY A 1 74 ? 2.296 -0.278 -1.118 1.00 92.00 74 GLY A C 1
ATOM 540 O O . GLY A 1 74 ? 1.797 -0.252 0.002 1.00 92.00 74 GLY A O 1
ATOM 541 N N . GLY A 1 75 ? 2.064 0.678 -2.023 1.00 92.06 75 GLY A N 1
ATOM 542 C CA . GLY A 1 75 ? 1.216 1.848 -1.749 1.00 92.06 75 GLY A CA 1
ATOM 543 C C . GLY A 1 75 ? -0.267 1.508 -1.546 1.00 92.06 75 GLY A C 1
ATOM 544 O O . GLY A 1 75 ? -1.002 2.274 -0.924 1.00 92.06 75 GLY A O 1
ATOM 545 N N . PHE A 1 76 ? -0.724 0.337 -2.009 1.00 94.06 76 PHE A N 1
ATOM 546 C CA . PHE A 1 76 ? -2.126 -0.059 -1.858 1.00 94.06 76 PHE A CA 1
ATOM 547 C C . PHE A 1 76 ? -2.466 -0.370 -0.408 1.00 94.06 76 PHE A C 1
ATOM 549 O O . PHE A 1 76 ? -3.624 -0.221 -0.040 1.00 94.06 76 PHE A O 1
ATOM 556 N N . ALA A 1 77 ? -1.488 -0.728 0.429 1.00 96.00 77 ALA A N 1
ATOM 557 C CA . ALA A 1 77 ? -1.740 -0.921 1.852 1.00 96.00 77 ALA A CA 1
ATOM 558 C C . ALA A 1 77 ? -2.286 0.359 2.511 1.00 96.00 77 ALA A C 1
ATOM 560 O O . ALA A 1 77 ? -3.297 0.280 3.202 1.00 96.00 77 ALA A O 1
ATOM 561 N N . LEU A 1 78 ? -1.724 1.542 2.216 1.00 95.19 78 LEU A N 1
ATOM 562 C CA . LEU A 1 78 ? -2.302 2.814 2.689 1.00 95.19 78 LEU A CA 1
ATOM 56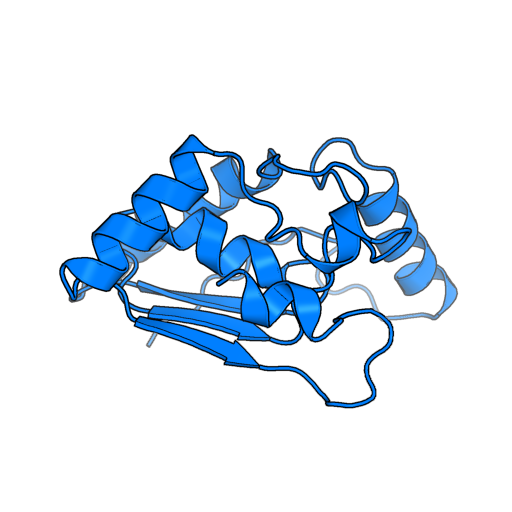3 C C . LEU A 1 78 ? -3.657 3.084 2.053 1.00 95.19 78 LEU A C 1
ATOM 565 O O . LEU A 1 78 ? -4.585 3.535 2.712 1.00 95.19 78 LEU A O 1
ATOM 569 N N . ALA A 1 79 ? -3.784 2.788 0.762 1.00 95.25 79 ALA A N 1
ATOM 570 C CA . ALA A 1 79 ? -5.020 3.039 0.049 1.00 95.25 79 ALA A CA 1
ATOM 571 C C . ALA A 1 79 ? -6.182 2.198 0.602 1.00 95.25 79 ALA A C 1
ATOM 573 O O . ALA A 1 79 ? -7.313 2.670 0.638 1.00 95.25 79 ALA A O 1
ATOM 574 N N . VAL A 1 80 ? -5.923 0.970 1.053 1.00 96.81 80 VAL A N 1
ATOM 575 C CA . VAL A 1 80 ? -6.904 0.111 1.729 1.00 96.81 80 VAL A CA 1
ATOM 576 C C . VAL A 1 80 ? -7.127 0.562 3.173 1.00 96.81 80 VAL A C 1
ATOM 578 O O . VAL A 1 80 ? -8.253 0.500 3.652 1.00 96.81 80 VAL A O 1
ATOM 581 N N . ALA A 1 81 ? -6.107 1.119 3.829 1.00 97.38 81 ALA A N 1
ATOM 582 C CA . ALA A 1 81 ? -6.180 1.678 5.178 1.00 97.38 81 ALA A CA 1
ATOM 583 C C . ALA A 1 81 ? -7.027 2.957 5.313 1.00 97.38 81 ALA A C 1
ATOM 585 O O . ALA A 1 81 ? -7.016 3.605 6.354 1.00 97.38 81 ALA A O 1
ATOM 586 N N . VAL A 1 82 ? -7.806 3.325 4.299 1.00 96.62 82 VAL A N 1
ATOM 587 C CA . VAL A 1 82 ? -8.936 4.250 4.476 1.00 96.62 82 VAL A CA 1
ATOM 588 C C . VAL A 1 82 ? -10.113 3.544 5.159 1.00 96.62 82 VAL A C 1
ATOM 590 O O . VAL A 1 82 ? -10.885 4.187 5.862 1.00 96.62 82 VAL A O 1
ATOM 593 N N . GLU A 1 83 ? -10.229 2.221 5.006 1.00 97.44 83 GLU A N 1
ATOM 594 C CA . GLU A 1 83 ? -11.294 1.430 5.625 1.00 97.44 83 GLU A CA 1
ATOM 595 C C . GLU A 1 83 ? -11.101 1.348 7.150 1.00 97.44 83 GLU A C 1
ATOM 597 O O . GLU A 1 83 ? -10.059 0.849 7.588 1.00 97.44 83 GLU A O 1
ATOM 602 N N . PRO A 1 84 ? -12.086 1.764 7.975 1.00 96.12 84 PRO A N 1
ATOM 603 C CA . PRO A 1 84 ? -11.950 1.845 9.437 1.00 96.12 84 PRO A CA 1
ATOM 604 C C . PRO A 1 84 ? -11.558 0.536 10.127 1.00 96.12 84 PRO A C 1
ATOM 606 O O . PRO A 1 84 ? -10.989 0.560 11.208 1.00 96.12 84 PRO A O 1
ATOM 609 N N . ILE A 1 85 ? -11.848 -0.597 9.490 1.00 96.75 85 ILE A N 1
ATOM 610 C CA . ILE A 1 85 ? -11.511 -1.936 9.981 1.00 96.75 85 ILE A CA 1
ATOM 611 C C . ILE A 1 85 ? -10.024 -2.289 9.837 1.00 96.75 85 ILE A C 1
ATOM 613 O O . ILE A 1 85 ? -9.620 -3.363 10.263 1.00 96.75 85 ILE A O 1
ATOM 617 N N . VAL A 1 86 ? -9.216 -1.469 9.159 1.00 97.75 86 VAL A N 1
ATOM 618 C CA . VAL A 1 86 ? -7.786 -1.741 8.954 1.00 97.75 86 VAL A CA 1
ATOM 619 C C . VAL A 1 86 ? -6.982 -1.120 10.086 1.00 97.75 86 VAL A C 1
ATOM 621 O O . VAL A 1 86 ? -6.827 0.096 10.112 1.00 97.75 86 VAL A O 1
ATOM 624 N N . ASP A 1 87 ? -6.435 -1.943 10.975 1.00 97.38 87 ASP A N 1
ATOM 625 C CA . ASP A 1 87 ? -5.673 -1.481 12.144 1.00 97.38 87 ASP A CA 1
ATOM 626 C C . ASP A 1 87 ? -4.198 -1.233 11.809 1.00 97.38 87 ASP A C 1
ATOM 628 O O . ASP A 1 87 ? -3.538 -0.377 12.401 1.00 97.38 87 ASP A O 1
ATOM 632 N N . VAL A 1 88 ? -3.659 -2.006 10.860 1.00 97.75 88 VAL A N 1
ATOM 633 C CA . VAL A 1 88 ? -2.237 -1.983 10.505 1.00 97.75 88 VAL A CA 1
ATOM 634 C C . VAL A 1 88 ? -2.064 -2.033 8.993 1.00 97.75 88 VAL A C 1
ATOM 636 O O . VAL A 1 88 ? -2.625 -2.901 8.321 1.00 97.75 88 VAL A O 1
ATOM 639 N N . ALA A 1 89 ? -1.230 -1.142 8.461 1.00 97.75 89 ALA A N 1
ATOM 640 C CA . ALA A 1 89 ? -0.839 -1.112 7.058 1.00 97.75 89 ALA A CA 1
ATOM 641 C C . ALA A 1 89 ? 0.683 -1.203 6.921 1.00 97.75 89 ALA A C 1
ATOM 643 O O . ALA A 1 89 ? 1.412 -0.327 7.383 1.00 97.75 89 ALA A O 1
ATOM 644 N N . VAL A 1 90 ? 1.170 -2.247 6.252 1.00 98.00 90 VAL A N 1
ATOM 645 C CA . VAL A 1 90 ? 2.597 -2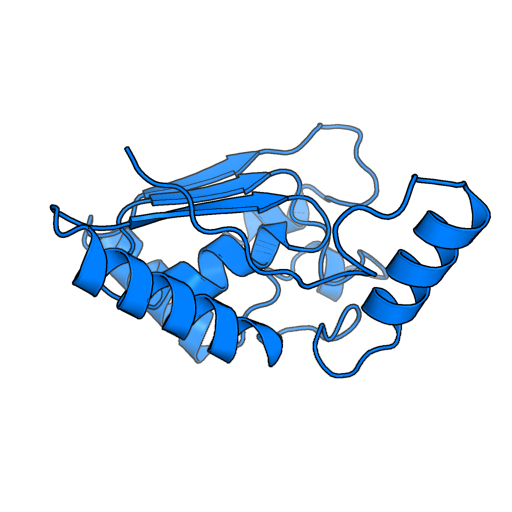.457 5.993 1.00 98.00 90 VAL A CA 1
ATOM 646 C C . VAL A 1 90 ? 2.891 -2.246 4.514 1.00 98.00 90 VAL A C 1
ATOM 648 O O . VAL A 1 90 ? 2.392 -2.967 3.648 1.00 98.00 90 VAL A O 1
ATOM 651 N N . LEU A 1 91 ? 3.742 -1.266 4.233 1.00 96.75 91 LEU A N 1
ATOM 652 C CA . LEU A 1 91 ? 4.219 -0.917 2.905 1.00 96.75 91 LEU A CA 1
ATOM 653 C C . LEU A 1 91 ? 5.626 -1.472 2.715 1.00 96.75 91 LEU A C 1
ATOM 655 O O . LEU A 1 91 ? 6.608 -0.841 3.107 1.00 96.75 91 LEU A O 1
ATOM 659 N N . SER A 1 92 ? 5.739 -2.638 2.086 1.00 95.56 92 SER A N 1
ATOM 660 C CA . SER A 1 92 ? 7.035 -3.217 1.744 1.00 95.56 92 SER A CA 1
ATOM 661 C C . SER A 1 92 ? 7.480 -2.742 0.364 1.00 95.56 92 SER A C 1
ATOM 663 O O . SER A 1 92 ? 6.900 -3.114 -0.654 1.00 95.56 92 SER A O 1
ATOM 665 N N . GLN A 1 93 ? 8.502 -1.888 0.314 1.00 94.62 93 GLN A N 1
ATOM 666 C CA . GLN A 1 93 ? 9.067 -1.339 -0.921 1.00 94.62 93 GLN A CA 1
ATOM 667 C C . GLN A 1 93 ? 8.001 -0.722 -1.853 1.00 94.62 93 GLN A C 1
ATOM 669 O O . GLN A 1 93 ? 7.905 -1.125 -3.010 1.00 94.62 93 GLN A O 1
ATOM 674 N N . PRO A 1 94 ? 7.169 0.234 -1.400 1.00 94.69 94 PRO A N 1
ATOM 675 C CA . PRO A 1 94 ? 6.106 0.794 -2.232 1.00 94.69 94 PRO A CA 1
ATOM 676 C C . PRO A 1 94 ? 6.700 1.485 -3.459 1.00 94.69 94 PRO A C 1
ATOM 678 O O . PRO A 1 94 ? 7.313 2.539 -3.320 1.00 94.69 94 PRO A O 1
ATOM 681 N N . SER A 1 95 ? 6.553 0.893 -4.648 1.00 91.06 95 SER A N 1
ATOM 682 C CA . SER A 1 95 ? 7.265 1.319 -5.864 1.00 91.06 95 SER A CA 1
ATOM 683 C C . SER A 1 95 ? 6.451 2.235 -6.777 1.00 91.06 95 SER A C 1
ATOM 685 O O . SER A 1 95 ? 7.029 2.884 -7.653 1.00 91.06 95 SER A O 1
ATOM 687 N N . LEU A 1 96 ? 5.137 2.338 -6.551 1.00 91.31 96 LEU A N 1
ATOM 688 C CA . LEU A 1 96 ? 4.242 3.182 -7.336 1.00 91.31 96 LEU A CA 1
ATOM 689 C C . LEU A 1 96 ? 3.970 4.557 -6.698 1.00 91.31 96 LEU A C 1
ATOM 691 O O . LEU A 1 96 ? 3.900 4.649 -5.473 1.00 91.31 96 LEU A O 1
ATOM 695 N N . PRO A 1 97 ? 3.766 5.601 -7.528 1.00 91.81 97 PRO A N 1
ATOM 696 C CA . PRO A 1 97 ? 4.008 5.606 -8.977 1.00 91.81 97 PRO A CA 1
ATOM 697 C C . PRO A 1 97 ? 5.498 5.417 -9.301 1.00 91.81 97 PRO A C 1
ATOM 699 O O . PRO A 1 97 ? 6.360 5.801 -8.511 1.00 91.81 97 PRO A O 1
ATOM 702 N N . LEU A 1 98 ? 5.824 4.822 -10.453 1.00 90.44 98 LEU A N 1
ATOM 703 C CA . LEU A 1 98 ? 7.223 4.546 -10.808 1.00 90.44 98 LEU A CA 1
ATOM 704 C C . LEU A 1 98 ? 8.045 5.854 -10.758 1.00 90.44 98 LEU A C 1
ATOM 706 O O . LEU A 1 98 ? 7.557 6.881 -11.244 1.00 90.44 98 LEU A O 1
ATOM 710 N N . PRO A 1 99 ? 9.270 5.860 -10.188 1.00 90.25 99 PRO A N 1
ATOM 711 C CA . PRO A 1 99 ? 9.977 7.071 -9.730 1.00 90.25 99 PRO A CA 1
ATOM 712 C C . PRO A 1 99 ? 10.626 7.917 -10.848 1.00 90.25 99 PRO A C 1
ATOM 714 O O . PRO A 1 99 ? 11.762 8.398 -10.742 1.00 90.25 99 PRO A O 1
ATOM 717 N N . LEU A 1 100 ? 9.886 8.134 -11.934 1.00 90.94 100 LEU A N 1
ATOM 718 C CA . LEU A 1 100 ? 10.275 8.933 -13.088 1.00 90.94 100 LEU A CA 1
ATOM 719 C C . LEU A 1 100 ? 9.992 10.420 -12.825 1.00 90.94 100 LEU A C 1
ATOM 721 O O . LEU A 1 100 ? 8.876 10.911 -13.029 1.00 90.94 100 LEU A O 1
ATOM 725 N N . GLY A 1 101 ? 11.027 11.134 -12.382 1.00 91.44 101 GLY A N 1
ATOM 726 C CA . GLY A 1 101 ? 10.983 12.562 -12.053 1.00 91.44 101 GLY A CA 1
ATOM 727 C C . GLY A 1 101 ? 10.582 12.848 -10.602 1.00 91.44 101 GLY A C 1
ATOM 728 O O . GLY A 1 101 ? 9.938 12.031 -9.946 1.00 91.44 101 GLY A O 1
ATOM 729 N N . ALA A 1 102 ? 10.961 14.029 -10.103 1.00 91.31 102 ALA A N 1
ATOM 730 C CA . ALA A 1 102 ? 10.855 14.393 -8.685 1.00 91.31 102 ALA A CA 1
ATOM 731 C C . ALA A 1 102 ? 9.438 14.223 -8.106 1.00 91.31 102 ALA A C 1
ATOM 733 O O . ALA A 1 102 ? 9.281 13.636 -7.041 1.00 91.31 102 ALA A O 1
ATOM 734 N N . LYS A 1 103 ? 8.398 14.636 -8.846 1.00 91.81 103 LYS A N 1
ATOM 735 C CA . LYS A 1 103 ? 7.002 14.528 -8.387 1.00 91.81 103 LYS A CA 1
ATOM 736 C C . LYS A 1 103 ? 6.594 13.092 -8.049 1.00 91.81 103 LYS A C 1
ATOM 738 O O . LYS A 1 103 ? 5.971 12.876 -7.024 1.00 91.81 103 LYS A O 1
ATOM 743 N N . ARG A 1 104 ? 6.963 12.106 -8.878 1.00 93.50 104 ARG A N 1
ATOM 744 C CA . ARG A 1 104 ? 6.608 10.690 -8.649 1.00 93.50 104 ARG A CA 1
ATOM 745 C C . ARG A 1 104 ? 7.422 10.056 -7.529 1.00 93.50 104 ARG A C 1
ATOM 747 O O . ARG A 1 104 ? 6.920 9.178 -6.836 1.00 93.50 104 ARG A O 1
ATOM 754 N N . ARG A 1 105 ? 8.666 10.509 -7.347 1.00 93.25 105 ARG A N 1
ATOM 755 C CA . ARG A 1 105 ? 9.556 10.023 -6.284 1.00 93.25 105 ARG A CA 1
ATOM 756 C C . ARG A 1 105 ? 9.018 10.312 -4.891 1.00 93.25 105 ARG A C 1
ATOM 758 O O . ARG A 1 105 ? 9.252 9.493 -4.022 1.00 93.25 105 ARG A O 1
ATOM 765 N N . ALA A 1 106 ? 8.305 11.423 -4.714 1.00 93.94 106 ALA A N 1
ATOM 766 C CA . ALA A 1 106 ? 7.693 11.815 -3.445 1.00 93.94 106 ALA A CA 1
ATOM 767 C C . ALA A 1 106 ? 6.210 11.415 -3.315 1.00 93.94 106 ALA A C 1
ATOM 769 O O . ALA A 1 106 ? 5.583 11.670 -2.294 1.00 93.94 106 ALA A O 1
ATOM 770 N N . ASP A 1 107 ? 5.610 10.829 -4.354 1.00 93.75 107 ASP A N 1
ATOM 771 C CA . ASP A 1 107 ? 4.177 10.536 -4.365 1.00 93.75 107 ASP A CA 1
ATOM 772 C C . ASP A 1 107 ? 3.870 9.199 -3.675 1.00 93.75 107 ASP A C 1
ATOM 774 O O . ASP A 1 107 ? 4.571 8.207 -3.899 1.00 93.75 107 ASP A O 1
ATOM 778 N N . LEU A 1 108 ? 2.807 9.176 -2.864 1.00 92.38 108 LEU A N 1
ATOM 779 C CA . LEU A 1 108 ? 2.359 8.001 -2.107 1.00 92.38 108 LEU A CA 1
ATOM 780 C C . LEU A 1 108 ? 1.437 7.062 -2.906 1.00 92.38 108 LEU A C 1
ATOM 782 O O . LEU A 1 108 ? 1.066 6.002 -2.407 1.00 92.38 108 LEU A O 1
ATOM 786 N N . GLY A 1 109 ? 1.024 7.443 -4.118 1.00 90.69 109 GLY A N 1
ATOM 787 C CA . GLY A 1 109 ? 0.039 6.696 -4.904 1.00 90.69 109 GLY A CA 1
ATOM 788 C C . GLY A 1 109 ? -1.392 6.823 -4.368 1.00 90.69 109 GLY A C 1
ATOM 789 O O . GLY A 1 109 ? -2.209 5.925 -4.568 1.00 90.69 109 GLY A O 1
ATOM 790 N N . LEU A 1 110 ? -1.691 7.928 -3.677 1.00 93.31 110 LEU A N 1
ATOM 791 C CA . LEU A 1 110 ? -3.002 8.240 -3.104 1.00 93.31 110 LEU A CA 1
ATOM 792 C C . LEU A 1 110 ? -3.548 9.533 -3.698 1.00 93.31 110 LEU A C 1
ATOM 794 O O . LEU A 1 110 ? -2.796 10.476 -3.938 1.00 93.31 110 LEU A O 1
ATOM 798 N N . ASN A 1 111 ? -4.862 9.602 -3.898 1.00 94.31 111 ASN A N 1
ATOM 799 C CA . ASN A 1 111 ? -5.521 10.890 -4.100 1.00 94.31 111 ASN A CA 1
ATOM 800 C C . ASN A 1 111 ? -5.535 11.711 -2.795 1.00 94.31 111 ASN A C 1
ATOM 802 O O . ASN A 1 111 ? -5.279 11.192 -1.706 1.00 94.31 111 ASN A O 1
ATOM 806 N N . THR A 1 112 ? -5.835 13.006 -2.905 1.00 94.00 112 THR A N 1
ATOM 807 C CA . THR A 1 112 ? -5.811 13.935 -1.766 1.00 94.00 112 THR A CA 1
ATOM 808 C C . THR A 1 112 ? -6.746 13.514 -0.630 1.00 94.00 112 THR A C 1
ATOM 810 O O . THR A 1 112 ? -6.343 13.582 0.527 1.00 94.00 112 THR A O 1
ATOM 813 N N . ALA A 1 113 ? -7.955 13.045 -0.949 1.00 95.25 113 ALA A N 1
ATOM 814 C CA . ALA A 1 113 ? -8.939 12.643 0.055 1.00 95.25 113 ALA A CA 1
ATOM 815 C C . ALA A 1 113 ? -8.487 11.393 0.827 1.00 95.25 113 ALA A C 1
ATOM 817 O O . ALA A 1 113 ? -8.532 11.376 2.053 1.00 95.25 113 ALA A O 1
ATOM 818 N N . ASP A 1 114 ? -7.982 10.377 0.123 1.00 96.06 114 ASP A N 1
ATOM 819 C CA . ASP A 1 114 ? -7.464 9.154 0.740 1.00 96.06 114 ASP A CA 1
ATOM 820 C C . ASP A 1 114 ? -6.233 9.450 1.605 1.00 96.06 114 ASP A C 1
ATOM 822 O O . ASP A 1 114 ? -6.124 8.932 2.713 1.00 96.06 114 ASP A O 1
ATOM 826 N N . ARG A 1 115 ? -5.328 10.326 1.143 1.00 95.50 115 ARG A N 1
ATOM 827 C CA . ARG A 1 115 ? -4.164 10.750 1.935 1.00 95.50 115 ARG A CA 1
ATOM 828 C C . ARG A 1 115 ? -4.588 11.426 3.239 1.00 95.50 115 ARG A C 1
ATOM 830 O O . ARG A 1 115 ? -4.052 11.096 4.291 1.00 95.50 115 ARG A O 1
ATOM 837 N N . GLN A 1 116 ? -5.544 12.352 3.172 1.00 96.38 116 GLN A N 1
ATOM 838 C CA . GLN A 1 116 ? -6.067 13.045 4.352 1.00 96.38 116 GLN A CA 1
ATOM 839 C C . GLN A 1 116 ? -6.757 12.080 5.320 1.00 96.38 116 GLN A C 1
ATOM 841 O O . GLN A 1 116 ? -6.543 12.178 6.524 1.00 96.38 116 GLN A O 1
ATOM 846 N N . ALA A 1 117 ? -7.540 11.129 4.805 1.00 97.25 117 ALA A N 1
ATOM 847 C CA . ALA A 1 117 ? -8.211 10.129 5.627 1.00 97.25 117 ALA A CA 1
ATOM 848 C C . ALA A 1 117 ? -7.209 9.234 6.371 1.00 97.25 117 ALA A C 1
ATOM 850 O O . ALA A 1 117 ? -7.347 9.027 7.573 1.00 97.25 117 ALA A O 1
ATOM 851 N N . VAL A 1 118 ? -6.176 8.742 5.681 1.00 96.81 118 VAL A N 1
ATOM 852 C CA . VAL A 1 118 ? -5.122 7.921 6.297 1.00 96.81 118 VAL A CA 1
ATOM 853 C C . VAL A 1 118 ? -4.366 8.699 7.374 1.00 96.81 118 VAL A C 1
ATOM 855 O O . VAL A 1 118 ? -4.181 8.173 8.469 1.00 96.81 118 VAL A O 1
ATOM 858 N N . ALA A 1 119 ? -3.979 9.948 7.094 1.00 96.25 119 ALA A N 1
ATOM 859 C CA . ALA A 1 119 ? -3.294 10.801 8.066 1.00 96.25 119 ALA A CA 1
ATOM 860 C C . ALA A 1 119 ? -4.156 11.038 9.315 1.00 96.25 119 ALA A C 1
ATOM 862 O O . ALA A 1 119 ? -3.715 10.762 10.425 1.00 96.25 119 ALA A O 1
ATOM 863 N N . ALA A 1 120 ? -5.425 11.421 9.136 1.00 97.62 120 ALA A N 1
ATOM 864 C CA . ALA A 1 120 ? -6.347 11.644 10.249 1.00 97.62 120 ALA A CA 1
ATOM 865 C C . ALA A 1 120 ? -6.532 10.392 11.123 1.00 97.62 120 ALA A C 1
ATOM 867 O O . ALA A 1 120 ? -6.615 10.491 12.346 1.00 97.62 120 ALA A O 1
ATOM 868 N N . ARG A 1 121 ? -6.575 9.202 10.513 1.00 97.56 121 ARG A N 1
ATOM 869 C CA . ARG A 1 121 ? -6.654 7.936 11.252 1.00 97.56 121 ARG A CA 1
ATOM 870 C C . ARG A 1 121 ? -5.381 7.630 12.035 1.00 97.56 121 ARG A C 1
ATOM 872 O O . ARG A 1 121 ? -5.476 7.160 13.167 1.00 97.56 121 ARG A O 1
ATOM 879 N N . ALA A 1 122 ? -4.213 7.873 11.442 1.00 96.81 122 ALA A N 1
ATOM 880 C CA . ALA A 1 122 ? -2.933 7.697 12.120 1.00 96.81 122 ALA A CA 1
ATOM 881 C C . ALA A 1 122 ? -2.805 8.661 13.313 1.00 96.81 122 ALA A C 1
ATOM 883 O O . ALA A 1 122 ? -2.504 8.216 14.419 1.00 96.81 122 ALA A O 1
ATOM 884 N N . ASP A 1 123 ? -3.146 9.939 13.122 1.00 97.38 123 ASP A N 1
ATOM 885 C CA . ASP A 1 123 ? -3.137 10.968 14.173 1.00 97.38 123 ASP A CA 1
ATOM 886 C C . ASP A 1 123 ? -4.100 10.637 15.324 1.00 97.38 123 ASP A C 1
ATOM 888 O O . ASP A 1 123 ? -3.809 10.897 16.491 1.00 97.38 123 ASP A O 1
ATOM 892 N N . ALA A 1 124 ? -5.241 10.013 15.012 1.00 97.56 124 ALA A N 1
ATOM 893 C CA . ALA A 1 124 ? -6.211 9.545 15.999 1.00 97.56 124 ALA A CA 1
ATOM 894 C C . ALA A 1 124 ? -5.804 8.235 16.709 1.00 97.56 124 ALA A C 1
ATOM 896 O O . ALA A 1 124 ? -6.565 7.733 17.537 1.00 97.56 124 ALA A O 1
ATOM 897 N N . GLY A 1 125 ? -4.650 7.643 16.375 1.00 96.94 125 GLY A N 1
ATOM 898 C CA . GLY A 1 125 ? -4.199 6.361 16.928 1.00 96.94 125 GLY A CA 1
ATOM 899 C C . GLY A 1 125 ? -5.011 5.150 16.451 1.00 96.94 125 GLY A C 1
ATOM 900 O O . GLY A 1 125 ? -4.950 4.088 17.063 1.00 96.94 125 GLY A O 1
ATOM 901 N N . GLN A 1 126 ? -5.779 5.302 15.368 1.00 97.00 126 GLN A N 1
ATOM 902 C CA . GLN A 1 126 ? -6.669 4.274 14.809 1.00 97.00 126 GLN A CA 1
ATOM 903 C C . GLN A 1 126 ? -6.011 3.440 13.702 1.00 97.00 126 GLN A C 1
ATOM 905 O O . GLN A 1 126 ? -6.652 2.555 13.137 1.00 97.00 126 GLN A O 1
ATOM 910 N N . LEU A 1 127 ? -4.777 3.775 13.323 1.00 98.12 127 LEU A N 1
ATOM 911 C CA . LEU A 1 127 ? -4.026 3.109 12.267 1.00 98.12 127 LEU A CA 1
ATOM 912 C C . LEU A 1 127 ? -2.532 3.137 12.595 1.00 98.12 127 LEU A C 1
ATOM 914 O O . LEU A 1 127 ? -1.953 4.203 12.789 1.00 98.12 127 LEU A O 1
ATOM 918 N N . CYS A 1 128 ? -1.890 1.972 12.568 1.00 97.56 128 CYS A N 1
ATOM 919 C CA . CYS A 1 128 ? -0.437 1.854 12.553 1.00 97.56 128 CYS A CA 1
ATOM 920 C C . CYS A 1 128 ? 0.052 1.650 11.112 1.00 97.56 128 CYS A C 1
ATOM 922 O O . CYS A 1 128 ? -0.222 0.620 10.494 1.00 97.56 128 CYS A O 1
ATOM 924 N N . ALA A 1 129 ? 0.790 2.617 10.567 1.00 96.44 129 ALA A N 1
ATOM 925 C CA . ALA A 1 129 ? 1.416 2.500 9.253 1.00 96.44 129 ALA A CA 1
ATOM 926 C C . ALA A 1 129 ? 2.922 2.233 9.392 1.00 96.44 129 ALA A C 1
ATOM 928 O O . ALA A 1 129 ? 3.635 2.980 10.058 1.00 96.44 129 ALA A O 1
ATOM 929 N N . ILE A 1 130 ? 3.416 1.178 8.741 1.00 96.69 130 ILE A N 1
ATOM 930 C CA . ILE A 1 130 ? 4.835 0.803 8.734 1.00 96.69 130 ILE A CA 1
ATOM 931 C C . ILE A 1 130 ? 5.336 0.808 7.295 1.00 96.69 130 ILE A C 1
ATOM 933 O O . ILE A 1 130 ? 4.888 0.018 6.465 1.00 96.69 130 ILE A O 1
ATOM 937 N N . GLY A 1 131 ? 6.301 1.676 6.999 1.00 95.62 131 GLY A N 1
ATOM 938 C CA . GLY A 1 131 ? 7.004 1.689 5.722 1.00 95.62 131 GLY A CA 1
ATOM 939 C C . GLY A 1 131 ? 8.353 0.981 5.812 1.00 95.62 131 GLY A C 1
ATOM 940 O O . GLY A 1 131 ? 9.152 1.278 6.696 1.00 95.62 131 GLY A O 1
ATOM 941 N N . LEU A 1 132 ? 8.658 0.121 4.838 1.00 96.06 132 LEU A N 1
ATOM 942 C CA . LEU A 1 132 ? 9.952 -0.549 4.702 1.00 96.06 132 LEU A CA 1
ATOM 943 C C . LEU A 1 132 ? 10.540 -0.292 3.311 1.00 96.06 132 LEU A C 1
ATOM 945 O O . LEU A 1 132 ? 9.860 -0.457 2.298 1.00 96.06 132 LEU A O 1
ATOM 949 N N . ARG A 1 133 ? 11.822 0.075 3.243 1.00 95.00 133 ARG A N 1
ATOM 950 C CA . ARG A 1 133 ? 12.573 0.188 1.982 1.00 95.00 133 ARG A CA 1
ATOM 951 C C . ARG A 1 133 ? 14.010 -0.277 2.162 1.00 95.00 133 ARG A C 1
ATOM 953 O O . ARG A 1 133 ? 14.586 -0.094 3.232 1.00 95.00 133 ARG A O 1
ATOM 960 N N . PHE A 1 134 ? 14.619 -0.779 1.090 1.00 94.62 134 PHE A N 1
ATOM 961 C CA . PHE A 1 134 ? 16.074 -0.883 1.039 1.00 94.62 134 PHE A CA 1
ATOM 962 C C . PHE A 1 134 ? 16.670 0.474 0.668 1.00 94.62 134 PHE A C 1
ATOM 964 O O . PHE A 1 134 ? 16.177 1.162 -0.227 1.00 94.62 134 PHE A O 1
ATOM 971 N N . THR A 1 135 ? 17.765 0.852 1.325 1.00 93.56 135 THR A N 1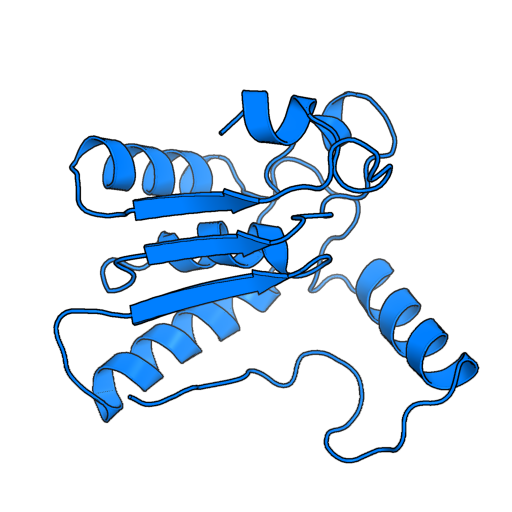
ATOM 972 C CA . THR A 1 135 ? 18.411 2.157 1.116 1.00 93.56 135 THR A CA 1
ATOM 973 C C . THR A 1 135 ? 18.843 2.378 -0.336 1.00 93.56 135 THR A C 1
ATOM 975 O O . THR A 1 135 ? 18.783 3.509 -0.813 1.00 93.56 135 THR A O 1
ATOM 978 N N . GLN A 1 136 ? 19.223 1.299 -1.031 1.00 92.75 136 GLN A N 1
ATOM 979 C CA . GLN A 1 136 ? 19.732 1.302 -2.408 1.00 92.75 136 GLN A CA 1
ATOM 980 C C . GLN A 1 136 ? 18.683 0.922 -3.466 1.00 92.75 136 GLN A C 1
ATOM 982 O O . GLN A 1 136 ? 19.038 0.713 -4.622 1.00 92.75 136 GLN A O 1
ATOM 987 N N . ASP A 1 137 ? 17.400 0.815 -3.105 1.00 93.19 137 ASP A N 1
ATOM 988 C CA . ASP A 1 137 ? 16.342 0.501 -4.070 1.00 93.19 137 ASP A CA 1
ATOM 989 C C . ASP A 1 137 ? 16.064 1.717 -4.984 1.00 93.19 137 ASP A C 1
ATOM 991 O O . ASP A 1 137 ? 15.595 2.758 -4.509 1.00 93.19 137 ASP A O 1
ATOM 995 N N . PRO A 1 138 ? 16.331 1.639 -6.303 1.00 89.94 138 PRO A N 1
ATOM 996 C CA . PRO A 1 138 ? 16.089 2.759 -7.207 1.00 89.94 138 PRO A CA 1
ATOM 997 C C . PRO A 1 138 ? 14.595 2.992 -7.470 1.00 89.94 138 PRO A C 1
ATOM 999 O O . PRO A 1 138 ? 14.222 4.093 -7.880 1.00 89.94 138 PRO A O 1
ATOM 1002 N N . MET A 1 139 ? 13.746 1.989 -7.222 1.00 90.25 139 MET A N 1
ATOM 1003 C CA . MET A 1 139 ? 12.297 2.052 -7.420 1.00 90.25 139 MET A CA 1
ATOM 1004 C C . MET A 1 139 ? 11.576 2.727 -6.247 1.00 90.25 139 MET A C 1
ATOM 1006 O O . MET A 1 139 ? 10.472 3.256 -6.411 1.00 90.25 139 MET A O 1
ATOM 1010 N N . VAL A 1 140 ? 12.214 2.742 -5.074 1.00 93.69 140 VAL A N 1
ATOM 1011 C CA . VAL A 1 140 ? 11.644 3.230 -3.814 1.00 93.69 140 VAL A CA 1
ATOM 1012 C C . VAL A 1 140 ? 12.568 4.276 -3.205 1.00 93.69 140 VAL A C 1
ATOM 1014 O O . VAL A 1 140 ? 13.444 4.009 -2.380 1.00 93.69 140 VAL A O 1
ATOM 1017 N N . ARG A 1 141 ? 12.367 5.506 -3.664 1.00 93.62 141 ARG A N 1
ATOM 1018 C CA . ARG A 1 141 ? 13.198 6.658 -3.326 1.00 93.62 141 ARG A CA 1
ATOM 1019 C C . ARG A 1 141 ? 12.870 7.192 -1.916 1.00 93.62 141 ARG A C 1
ATOM 1021 O O . ARG A 1 141 ? 11.704 7.121 -1.524 1.00 93.62 141 ARG A O 1
ATOM 1028 N N . PRO A 1 142 ? 13.859 7.687 -1.140 1.00 94.81 142 PRO A N 1
ATOM 1029 C CA . PRO A 1 142 ? 13.630 8.217 0.212 1.00 94.81 142 PRO A CA 1
ATOM 1030 C C . PRO A 1 142 ? 12.567 9.316 0.258 1.00 94.81 142 PRO A C 1
ATOM 1032 O O . PRO A 1 142 ? 11.776 9.343 1.194 1.00 94.81 142 PRO A O 1
ATOM 1035 N N . GLU A 1 143 ? 12.476 10.128 -0.795 1.00 95.12 143 GLU A N 1
ATOM 1036 C CA . GLU A 1 143 ? 11.515 11.222 -0.934 1.00 95.12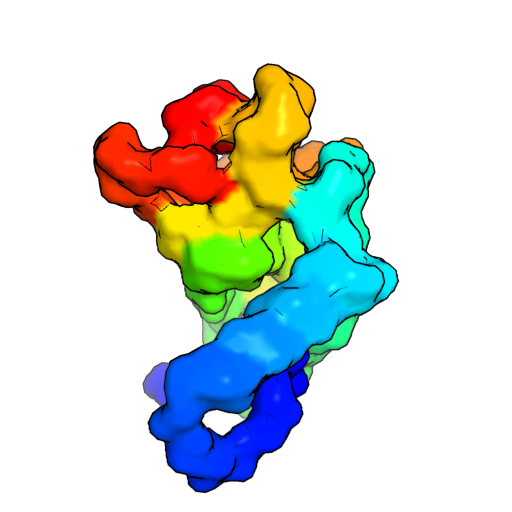 143 GLU A CA 1
ATOM 1037 C C . GLU A 1 143 ? 10.055 10.758 -0.742 1.00 95.12 143 GLU A C 1
ATOM 1039 O O . GLU A 1 143 ? 9.216 11.525 -0.280 1.00 95.12 143 GLU A O 1
ATOM 1044 N N . ARG A 1 144 ? 9.731 9.493 -1.061 1.00 93.69 144 ARG A N 1
ATOM 1045 C CA . ARG A 1 144 ? 8.394 8.911 -0.835 1.00 93.69 144 ARG A CA 1
ATOM 1046 C C . ARG A 1 144 ? 8.083 8.755 0.649 1.00 93.69 144 ARG A C 1
ATOM 1048 O O . ARG A 1 144 ? 6.938 8.900 1.049 1.00 93.69 144 ARG A O 1
ATOM 1055 N N . PHE A 1 145 ? 9.093 8.425 1.443 1.00 93.62 145 PHE A N 1
ATOM 1056 C CA . PHE A 1 145 ? 8.963 8.187 2.877 1.00 93.62 145 PHE A CA 1
ATOM 1057 C C . PHE A 1 145 ? 8.999 9.488 3.667 1.00 93.62 145 PHE A C 1
ATOM 1059 O O . PHE A 1 145 ? 8.335 9.594 4.685 1.00 93.62 145 PHE A O 1
ATOM 1066 N N . GLU A 1 146 ? 9.720 10.490 3.171 1.00 93.06 146 GLU A N 1
ATOM 1067 C CA . GLU A 1 146 ? 9.692 11.854 3.711 1.00 93.06 146 GLU A CA 1
ATOM 1068 C C . GLU A 1 146 ? 8.317 12.525 3.539 1.00 93.06 146 GLU A C 1
ATOM 1070 O O . GLU A 1 146 ? 8.013 13.499 4.220 1.00 93.06 146 GLU A O 1
ATOM 1075 N N . ALA A 1 147 ? 7.485 12.010 2.627 1.00 87.44 147 ALA A N 1
ATOM 1076 C CA . ALA A 1 147 ? 6.134 12.497 2.368 1.00 87.44 147 ALA A CA 1
ATOM 1077 C C . ALA A 1 147 ? 5.024 11.759 3.148 1.00 87.44 147 ALA A C 1
ATOM 1079 O O . ALA A 1 147 ? 3.852 12.129 2.974 1.00 87.44 147 ALA A O 1
ATOM 1080 N N . LEU A 1 148 ? 5.365 10.717 3.924 1.00 81.31 148 LEU A N 1
ATOM 1081 C CA . LEU A 1 148 ? 4.427 9.929 4.737 1.00 81.31 148 LEU A CA 1
ATOM 1082 C C . LEU A 1 148 ? 4.003 10.656 6.012 1.00 81.31 148 LEU A C 1
ATOM 1084 O O . LEU A 1 148 ? 4.872 11.286 6.649 1.00 81.31 148 LEU A O 1
#

Secondary structure (DSSP, 8-state):
--------SS-TTPPP-HHHHHHHHHHHHH-TTT-TT-SS---TTHHHHHHHHHHHHHHH-SS-EEEEEEGGGTTHHHHHTTSTTEEEEEEES--PSP--SHHHHT--S--HHHHHHHHHHHHTTS-EEEEE--TT-SSS-HHHHHT-

pLDDT: mean 90.31, std 7.85, range [65.06, 98.12]

Radius of gyration: 15.18 Å; chains: 1; bounding box: 37×36×37 Å

Foldseek 3Di:
DDDDDDPPWDDPPDDDDPVRVVVRVVCCCPDQQLPLADFQAAGVVLVVVLVVQVVVCVVPPDQADEEDAAASGLLSQLVSLLRLRYAEGERHLDQGNFCDDDRGQQGSNHHPVSVVSSVVCVVVNSHHYHYDDDCPDNSHHVNNVVND

=== Feature glossary ===
The record interleaves many kinds of information about one protein. Here is each kind framed as the question it answers.

Q: Are the domains correctly placed relative to each other?
A: Predicted aligned error is AlphaFold's pairwise confidence. Unlike pLDDT (per-residue), PAE is per-residue-pair and captures whether two parts of the structure are correctly placed relative to each other. Units are ångströms of expected positional error.

Q: Which residues are in helices, strands, or loops?
A: Eight-state secondary structure (DSSP): H is the canonical α-helix, G the tighter 3₁₀-helix, I the wider π-helix; E/B are β-structure, T and S are turns and bends, and '-' is everything else. DSSP derives these from the pattern of main-chain N–H···O=C hydrogen bonds, not from the sequence.

Q: What if only a Cα trace is available?
A: P-SEA three-state annotation labels each residue as helix, strand, or coil based purely on the geometry of the Cα trace. It serves as a fallback when the full backbone (and thus DSSP) is unavailable.

Q: What are the backbone torsion angles?
A: φ (phi) and ψ (psi) are the two rotatable backbone dihedrals per residue: φ is the C(i-1)–N–Cα–C torsion, ψ is the N–Cα–C–N(i+1) torsion, both in degrees on (−180°, 180°]. α-helical residues cluster near (−60°, −45°); β-stra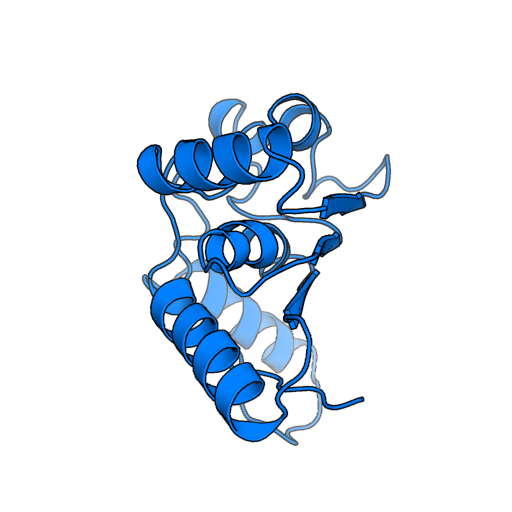nd residues near (−120°, +130°). A Ramachandran plot is simply a scatter of (φ, ψ) for every residue.

Q: What known structures does this most resemble?
A: Structural nearest neighbors (via Foldseek easy-search vs the PDB). Reported per hit: target PDB id, E-value, and alignment TM-score. A TM-score above ~0.5 is the conventional threshold for 'same fold'.

Q: What family and function is it annotated with?
A: Database cross-references. InterPro integrates a dozen domain/family signature databases into unified entries with residue-range hits. GO terms attach function/process/location labels with evidence codes. CATH codes position the fold in a four-level structural taxonomy. Organism is the NCBI-taxonomy species name.

Q: Which residues are buried vs exposed?
A: Solvent accessibility: the surface area of each residue that a 1.4 Å water probe can touch, in Å². When only backbone atoms are present the absolute values are lower than full-atom SASA (side chains contribute most of the area) and are flagged as backbone-only.

Q: What do the diagnostic plots show?
A: Three diagnostic plots accompany the record. The Cα contact map visualizes the tertiary structure as a 2D adjacency matrix (8 Å cutoff, sequence-local contacts suppressed). The Ramachandran plot shows the distribution of backbone (φ, ψ) torsions, with points in the α and β basins reflecting secondary structure content. The PAE plot shows AlphaFold's inter-residue confidence as a color matrix.

Q: What is the amino-acid chain?
A: The amino-acid sequence is the protein's primary structure: the linear order of residues from the N-terminus to the C-terminus, written in one-letter code. Everything else here — the 3D coordinates, the secondary structure, the domain annotations — is ultimately a consequence of this string.

Q: What do the rendered images show?
A: The six renders are orthographic views along the three Cartesian axes in both directions. Representation (cartoon, sticks, or surface) and color scheme (sequence-rainbow or by-chain) vary across proteins so the training set covers all the common visualization conventions.

Q: Where is each backbone atom in 3D?
A: The mmCIF table is the protein's shape written out atom by atom. For each backbone N, Cα, C, and carbonyl O, it records an (x, y, z) coordinate triple in Å plus the residue type, chain letter, and residue number.

Q: How mobile is each atom in the crystal?
A: For experimental (PDB) structures, the B-factor (temperature factor) quantifies the positional spread of each atom in the crystal — a combination of thermal vibration and static disorder — in units of Å². High B-factors mark flexible loops or poorly resolved regions; low B-factors mark the rigid, well-ordered core.

Q: How big and how compact is the whole molecule?
A: Three whole-structure scalars: the radius of gyration (RMS distance of Cα from centroid, in Å), the count of Cα–Cα contacts (pairs closer than 8 Å and separated by more than four residues in sequence — i.e. tertiary, not local, contacts), and the bounding-box dimensions. Together they distinguish compact globular folds from extended fibres or disordered chains.

Q: What does the local fold look like, residue by residue?
A: A 3Di character summarizes, for each residue, the relative orientation of the Cα frame of its nearest spatial neighbor. Because it encodes fold topology rather than chemistry, 3Di alignments detect remote structural similarity that sequence alignment misses.

Q: How confident is the AlphaFold model at each residue?
A: For AlphaFold models, the B-factor field carries pLDDT — the model's own estimate of local accuracy on a 0–100 scale. Regions with pLDDT<50 should be treated as essentially unmodeled; they often correspond to intrinsically disordered segments.